Protein AF-A0A537BU50-F1 (afdb_monomer_lite)

Secondary structure (DSSP, 8-state):
--EEEEEEEETTEEEEEEEE--SS--SS-------SS--SHHHHS---TT-TT--HHHHHHT-

Foldseek 3Di:
DDKDWDWDDDVPDIDIDIDDAAPDDDPDDDDDDDDDPDDDCVVAVDDDPPDPPPHVRCVRSDD

Structure (mmCIF, N/CA/C/O backbone):
data_AF-A0A537BU50-F1
#
_entry.id   AF-A0A537BU50-F1
#
loop_
_atom_site.group_PDB
_atom_site.id
_atom_site.type_symbol
_atom_site.label_atom_id
_atom_site.label_alt_id
_atom_site.label_comp_id
_atom_site.label_asym_id
_atom_site.label_entity_id
_atom_site.label_seq_id
_atom_site.pdbx_PDB_ins_code
_atom_site.Cartn_x
_atom_site.Cartn_y
_atom_site.Cartn_z
_atom_site.occupancy
_atom_site.B_iso_or_equiv
_atom_site.auth_seq_id
_atom_site.auth_comp_id
_atom_site.auth_asym_id
_atom_site.auth_atom_id
_atom_site.pdbx_PDB_model_num
ATOM 1 N N . MET A 1 1 ? 2.878 3.164 -11.516 1.00 70.50 1 MET A N 1
ATOM 2 C CA . MET A 1 1 ? 1.712 4.042 -11.233 1.00 70.50 1 MET A CA 1
ATOM 3 C C . MET A 1 1 ? 1.944 4.864 -9.960 1.00 70.50 1 MET A C 1
ATOM 5 O O . MET A 1 1 ? 2.688 4.432 -9.084 1.00 70.50 1 MET A O 1
ATOM 9 N N . LYS A 1 2 ? 1.350 6.061 -9.817 1.00 83.81 2 LYS A N 1
ATOM 10 C CA . LYS A 1 2 ? 1.485 6.843 -8.568 1.00 83.81 2 LYS A CA 1
ATOM 11 C C . LYS A 1 2 ? 0.608 6.214 -7.480 1.00 83.81 2 LYS A C 1
ATOM 13 O O . LYS A 1 2 ? -0.580 6.012 -7.709 1.00 83.81 2 LYS A O 1
ATOM 18 N N . GLY A 1 3 ? 1.197 5.875 -6.334 1.00 93.44 3 GLY A N 1
ATOM 19 C CA . GLY A 1 3 ? 0.443 5.372 -5.185 1.00 93.44 3 GLY A CA 1
ATOM 20 C C . GLY A 1 3 ? -0.109 6.501 -4.318 1.00 93.44 3 GLY A C 1
ATOM 21 O O . GLY A 1 3 ? 0.366 7.639 -4.387 1.00 93.44 3 GLY A O 1
ATOM 22 N N . LYS A 1 4 ? -1.134 6.182 -3.528 1.00 96.69 4 LYS A N 1
ATOM 23 C CA . LYS A 1 4 ? -1.817 7.115 -2.635 1.00 96.69 4 LYS A CA 1
ATOM 24 C C . LYS A 1 4 ? -1.867 6.565 -1.216 1.00 96.69 4 LYS A C 1
ATOM 26 O O . LYS A 1 4 ? -2.233 5.412 -0.988 1.00 96.69 4 LYS A O 1
ATOM 31 N N . GLU A 1 5 ? -1.517 7.424 -0.268 1.00 97.00 5 GLU A N 1
ATOM 32 C CA . GLU A 1 5 ? -1.669 7.150 1.155 1.00 97.00 5 GLU A CA 1
ATOM 33 C C . GLU A 1 5 ? -3.095 7.427 1.617 1.00 97.00 5 GLU A C 1
ATOM 35 O O . GLU A 1 5 ? -3.733 8.405 1.216 1.00 97.00 5 GLU A O 1
ATOM 40 N N . HIS A 1 6 ? -3.564 6.577 2.518 1.00 97.31 6 HIS A N 1
ATOM 41 C CA . HIS A 1 6 ? -4.828 6.721 3.212 1.00 97.31 6 HIS A CA 1
ATOM 42 C C . HIS A 1 6 ? -4.644 6.380 4.689 1.00 97.31 6 HIS A C 1
ATOM 44 O O . HIS A 1 6 ? -3.778 5.593 5.072 1.00 97.31 6 HIS A O 1
ATOM 50 N N . TRP A 1 7 ? -5.503 6.955 5.523 1.00 97.94 7 TRP A N 1
ATOM 51 C CA . TRP A 1 7 ? -5.553 6.672 6.949 1.00 97.94 7 TRP A CA 1
ATOM 52 C C . TRP A 1 7 ? -7.000 6.460 7.373 1.00 97.94 7 TRP A C 1
ATOM 54 O O . TRP A 1 7 ? -7.888 7.195 6.945 1.00 97.94 7 TRP A O 1
ATOM 64 N N . THR A 1 8 ? -7.234 5.473 8.229 1.00 97.25 8 THR A N 1
ATOM 65 C CA . THR A 1 8 ? -8.550 5.195 8.817 1.00 97.25 8 THR A CA 1
ATOM 66 C C . THR A 1 8 ? -8.411 4.803 10.287 1.00 97.25 8 THR A C 1
ATOM 68 O O . THR A 1 8 ? -7.308 4.825 10.841 1.00 97.25 8 THR A O 1
ATOM 71 N N . ARG A 1 9 ? -9.524 4.483 10.948 1.00 98.00 9 ARG A N 1
ATOM 72 C CA . ARG A 1 9 ? -9.560 4.060 12.348 1.00 98.00 9 ARG A CA 1
ATOM 73 C C . ARG A 1 9 ? -10.349 2.766 12.533 1.00 98.00 9 ARG A C 1
ATOM 75 O O . ARG A 1 9 ? -11.364 2.556 11.877 1.00 98.00 9 ARG A O 1
ATOM 82 N N . LYS A 1 10 ? -9.893 1.935 13.471 1.00 96.25 10 LYS A N 1
ATOM 83 C CA . LYS A 1 10 ? -10.626 0.799 14.044 1.00 96.25 10 LYS A CA 1
ATOM 84 C C . LYS A 1 10 ? -10.639 0.975 15.563 1.00 96.25 10 LYS A C 1
ATOM 86 O O . LYS A 1 10 ? -9.646 0.666 16.220 1.00 96.25 10 LYS A O 1
ATOM 91 N N . GLY A 1 11 ? -11.739 1.501 16.105 1.00 97.44 11 GLY A N 1
ATOM 92 C CA . GLY A 1 11 ? -11.752 2.013 17.480 1.00 97.44 11 GLY A CA 1
ATOM 93 C C . GLY A 1 11 ? -10.662 3.074 17.648 1.00 97.44 11 GLY A C 1
ATOM 94 O O . GLY A 1 11 ? -10.559 3.986 16.824 1.00 97.44 11 GLY A O 1
ATOM 95 N N . ASP A 1 12 ? -9.792 2.883 18.636 1.00 97.50 12 ASP A N 1
ATOM 96 C CA . ASP A 1 12 ? -8.689 3.807 18.926 1.00 97.50 12 ASP A CA 1
ATOM 97 C C . ASP A 1 12 ? -7.437 3.573 18.063 1.00 97.50 12 ASP A C 1
ATOM 99 O O . ASP A 1 12 ? -6.495 4.367 18.083 1.00 97.50 12 ASP A O 1
ATOM 103 N N . VAL A 1 13 ? -7.410 2.505 17.258 1.00 97.44 13 VAL A N 1
ATOM 104 C CA . VAL A 1 13 ? -6.258 2.177 16.411 1.00 97.44 13 VAL A CA 1
ATOM 105 C C . VAL A 1 13 ? -6.337 2.946 15.097 1.00 97.44 13 VAL A C 1
ATOM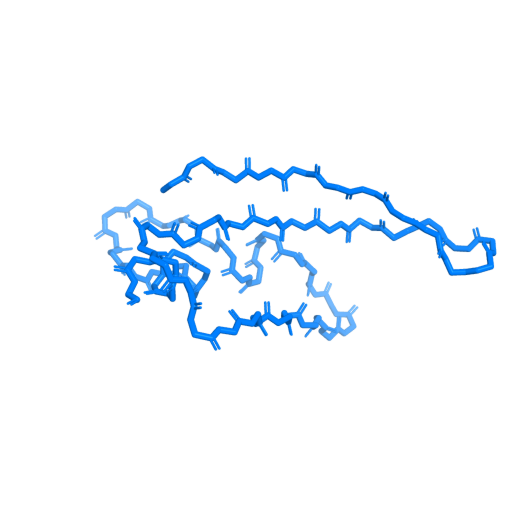 107 O O . VAL A 1 13 ? -7.276 2.771 14.318 1.00 97.44 13 VAL A O 1
ATOM 110 N N . LYS A 1 14 ? -5.319 3.763 14.810 1.00 97.69 14 LYS A N 1
ATOM 111 C CA . LYS A 1 14 ? -5.148 4.417 13.507 1.00 97.69 14 LYS A CA 1
ATOM 112 C C . LYS A 1 14 ? -4.440 3.464 12.540 1.00 97.69 14 LYS A C 1
ATOM 114 O O . LYS A 1 14 ? -3.334 3.010 12.814 1.00 97.69 14 LYS A O 1
ATOM 119 N N . LEU A 1 15 ? -5.071 3.183 11.405 1.00 97.00 15 LEU A N 1
ATOM 120 C CA . LEU A 1 15 ? -4.570 2.260 10.390 1.00 97.00 15 LEU A CA 1
ATOM 121 C C . LEU A 1 15 ? -4.084 3.030 9.162 1.00 97.00 15 LEU A C 1
ATOM 123 O O . LEU A 1 15 ? -4.800 3.890 8.644 1.00 97.00 15 LEU A O 1
ATOM 127 N N . PHE A 1 16 ? -2.880 2.699 8.704 1.00 96.62 16 PHE A N 1
ATOM 128 C CA . PHE A 1 16 ? -2.318 3.169 7.441 1.00 96.62 16 PHE A CA 1
ATOM 129 C C . PHE A 1 16 ? -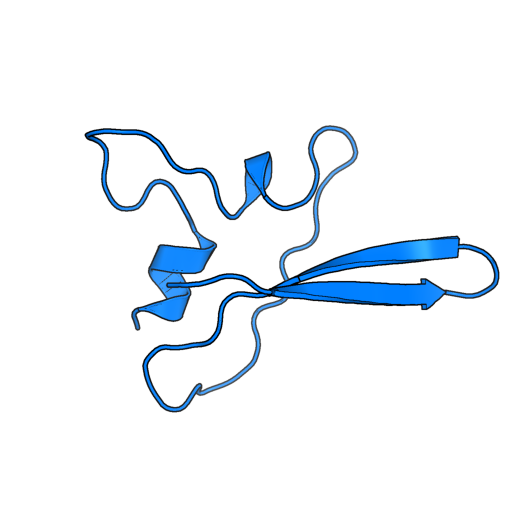2.730 2.245 6.296 1.00 96.62 16 PHE A C 1
ATOM 131 O O . PHE A 1 16 ? -2.720 1.024 6.450 1.00 96.62 16 PHE A O 1
ATOM 138 N N . LEU A 1 17 ? -3.059 2.821 5.143 1.00 97.12 17 LEU A N 1
ATOM 139 C CA . LEU A 1 17 ? -3.335 2.090 3.914 1.00 97.12 17 LEU A CA 1
ATOM 140 C C . LEU A 1 17 ? -2.554 2.715 2.754 1.00 97.12 17 LEU A C 1
ATOM 142 O O . LEU A 1 17 ? -2.477 3.937 2.621 1.00 97.12 17 LEU A O 1
ATOM 146 N N . TRP A 1 18 ? -2.023 1.856 1.887 1.00 97.44 18 TRP A N 1
ATOM 147 C CA . TRP A 1 18 ? -1.380 2.239 0.634 1.00 97.44 18 TRP A CA 1
ATOM 148 C C . TRP A 1 18 ? -2.186 1.692 -0.537 1.00 97.44 18 TRP A C 1
ATOM 150 O O . TRP A 1 18 ? -2.554 0.517 -0.542 1.00 97.44 18 TRP A O 1
ATOM 160 N N . GLN A 1 19 ? -2.473 2.540 -1.520 1.00 96.38 19 GLN A N 1
ATOM 161 C CA . GLN A 1 19 ? -3.348 2.205 -2.636 1.00 96.38 19 GLN A CA 1
ATOM 162 C C . GLN A 1 19 ? -2.665 2.491 -3.975 1.00 96.38 19 GLN A C 1
ATOM 164 O O . GLN A 1 19 ? -2.080 3.555 -4.179 1.00 96.38 19 GLN A O 1
ATOM 169 N N . LYS A 1 20 ? -2.771 1.534 -4.903 1.00 95.75 20 LYS A N 1
ATOM 170 C CA . LYS A 1 20 ? -2.463 1.706 -6.328 1.00 95.75 20 LYS A CA 1
ATOM 171 C C . LYS A 1 20 ? -3.759 1.572 -7.110 1.00 95.75 20 LYS A C 1
ATOM 173 O O . LYS A 1 20 ? -4.534 0.647 -6.869 1.00 95.75 20 LYS A O 1
ATOM 178 N N . SER A 1 21 ? -4.022 2.530 -7.991 1.00 94.19 21 SER A N 1
ATOM 179 C CA . SER A 1 21 ? -5.209 2.496 -8.845 1.00 94.19 21 SER A CA 1
ATOM 180 C C . SER A 1 21 ? -4.958 1.577 -10.022 1.00 94.19 21 SER A C 1
ATOM 182 O O . SER A 1 21 ? -3.869 1.613 -10.587 1.00 94.19 21 SER A O 1
ATOM 184 N N . ALA A 1 22 ? -5.970 0.797 -10.395 1.00 94.38 22 ALA A N 1
ATOM 185 C CA . ALA A 1 22 ? -5.931 0.044 -11.636 1.00 94.38 22 ALA A CA 1
ATOM 186 C C . ALA A 1 22 ? -5.798 1.005 -12.830 1.00 94.38 22 ALA A C 1
ATOM 188 O O . ALA A 1 22 ? -6.398 2.084 -12.841 1.00 94.38 22 ALA A O 1
ATOM 189 N N . ALA A 1 23 ? -5.004 0.615 -13.824 1.00 92.62 23 ALA A N 1
ATOM 190 C CA . ALA A 1 23 ? -4.831 1.351 -15.073 1.00 92.62 23 ALA A CA 1
ATOM 191 C C . ALA A 1 23 ? -6.080 1.270 -15.970 1.00 92.62 23 ALA A C 1
ATOM 193 O O . ALA A 1 23 ? -6.285 2.125 -16.829 1.00 92.62 23 ALA A O 1
ATOM 194 N N . THR A 1 24 ? -6.916 0.252 -15.762 1.00 91.56 24 THR A N 1
ATOM 195 C CA . THR A 1 24 ? -8.178 0.001 -16.467 1.00 91.56 24 THR A CA 1
ATOM 196 C C . THR A 1 24 ? -9.333 -0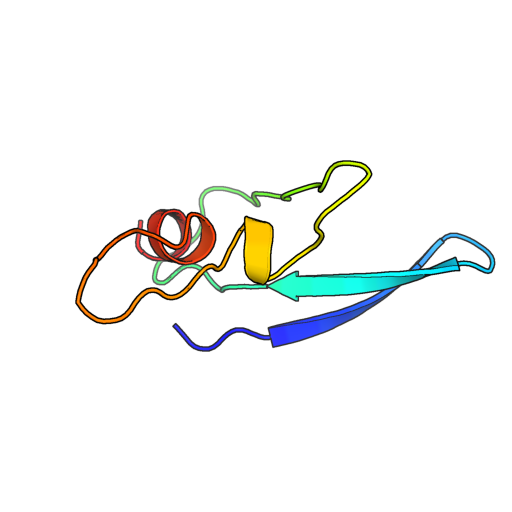.119 -15.466 1.00 91.56 24 THR A C 1
ATOM 198 O O . THR A 1 24 ? -9.133 -0.060 -14.252 1.00 91.56 24 THR A O 1
ATOM 201 N N . ALA A 1 25 ? -10.568 -0.259 -15.960 1.00 94.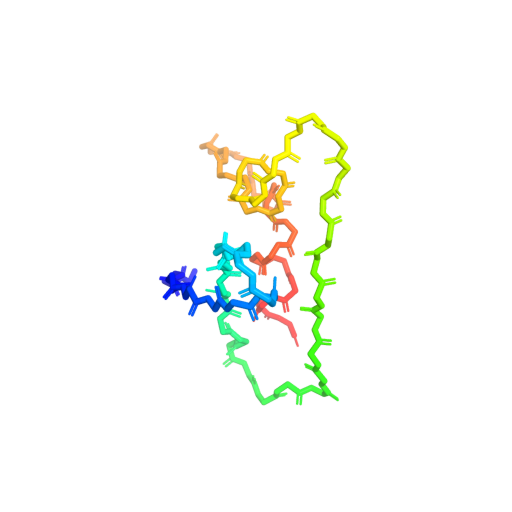00 25 ALA A N 1
ATOM 202 C CA . ALA A 1 25 ? -11.732 -0.456 -15.100 1.00 94.00 25 ALA A CA 1
ATOM 203 C C . ALA A 1 25 ? -11.595 -1.767 -14.290 1.00 94.00 25 ALA A C 1
ATOM 205 O O . ALA A 1 25 ? -11.539 -2.846 -14.889 1.00 94.00 25 ALA A O 1
ATOM 206 N N . PRO A 1 26 ? -11.550 -1.711 -12.945 1.00 91.69 26 PRO A N 1
ATOM 207 C CA . PRO A 1 26 ? -11.284 -2.891 -12.136 1.00 91.69 26 PRO A CA 1
ATOM 208 C C . PRO A 1 26 ? -12.506 -3.812 -12.062 1.00 91.69 26 PRO A C 1
ATOM 210 O O . PRO A 1 26 ? -13.636 -3.358 -11.890 1.00 91.69 26 PRO A O 1
ATOM 213 N N . LYS A 1 27 ? -12.274 -5.130 -12.094 1.00 93.44 27 LYS A N 1
ATOM 214 C CA . LYS A 1 27 ? -13.314 -6.149 -11.831 1.00 93.44 27 LYS A CA 1
ATOM 215 C C . LYS A 1 27 ? -13.672 -6.278 -10.345 1.00 93.44 27 LYS A C 1
ATOM 217 O O . LYS A 1 27 ? -14.656 -6.923 -10.001 1.00 93.44 27 LYS A O 1
ATOM 222 N N . GLY A 1 28 ? -12.852 -5.712 -9.465 1.00 94.81 28 GLY A N 1
ATOM 223 C CA . GLY A 1 28 ? -13.003 -5.793 -8.017 1.00 94.81 28 GLY A CA 1
ATOM 224 C C . GLY A 1 28 ? -11.854 -5.102 -7.289 1.00 94.81 28 GLY A C 1
ATOM 225 O O . GLY A 1 28 ? -11.019 -4.440 -7.904 1.00 94.81 28 GLY A O 1
ATOM 226 N N . THR A 1 29 ? -11.803 -5.257 -5.968 1.00 95.44 29 THR A N 1
ATOM 227 C CA . THR A 1 29 ? -10.759 -4.672 -5.117 1.00 95.44 29 THR A CA 1
ATOM 228 C C . THR A 1 29 ? -9.941 -5.771 -4.456 1.00 95.44 29 THR A C 1
ATOM 230 O O . THR A 1 29 ? -10.497 -6.655 -3.810 1.00 95.44 29 THR A O 1
ATOM 233 N N . ILE A 1 30 ? -8.617 -5.694 -4.589 1.00 96.12 30 ILE A N 1
ATOM 234 C CA . ILE A 1 30 ? -7.683 -6.543 -3.847 1.00 96.12 30 ILE A CA 1
ATOM 235 C C . ILE A 1 30 ? -7.239 -5.776 -2.603 1.00 96.12 30 ILE A C 1
ATOM 237 O O . ILE A 1 30 ? -6.758 -4.648 -2.707 1.00 96.12 30 ILE A O 1
ATOM 241 N N . LEU A 1 31 ? -7.383 -6.396 -1.432 1.00 96.19 31 LEU A N 1
ATOM 242 C CA . LEU A 1 31 ? -6.877 -5.869 -0.169 1.00 96.19 31 LEU A CA 1
ATOM 243 C C . LEU A 1 31 ? -5.736 -6.758 0.326 1.00 96.19 31 LEU A C 1
ATOM 245 O O . LEU A 1 31 ? -5.961 -7.889 0.750 1.00 96.19 31 LEU A O 1
ATOM 249 N N . PHE A 1 32 ? -4.512 -6.239 0.280 1.00 96.19 32 PHE A N 1
ATOM 250 C CA . PHE A 1 32 ? -3.348 -6.921 0.840 1.00 96.19 32 PHE A CA 1
ATOM 251 C C . PHE A 1 32 ? -3.270 -6.688 2.350 1.00 96.19 32 PHE A C 1
ATOM 253 O O . PHE A 1 32 ? -3.324 -5.548 2.813 1.00 96.19 32 PHE A O 1
ATOM 260 N N . VAL A 1 33 ? -3.118 -7.768 3.116 1.00 95.50 33 VAL A N 1
ATOM 261 C CA . VAL A 1 33 ? -3.004 -7.738 4.580 1.00 95.50 33 VAL A CA 1
ATOM 262 C C . VAL A 1 33 ? -1.661 -8.334 4.969 1.00 95.50 33 VAL A C 1
ATOM 264 O O . VAL A 1 33 ? -1.309 -9.425 4.527 1.00 95.50 33 VAL A O 1
ATOM 267 N N . HIS A 1 34 ? -0.890 -7.599 5.764 1.00 94.62 34 HIS A N 1
ATOM 268 C CA . HIS A 1 34 ? 0.449 -8.018 6.153 1.00 94.62 34 HIS A CA 1
ATOM 269 C C . HIS A 1 34 ? 0.449 -8.970 7.358 1.00 94.62 34 HIS A C 1
ATOM 271 O O . HIS A 1 34 ? -0.491 -8.994 8.152 1.00 94.62 34 HIS A O 1
ATOM 277 N N . GLY A 1 35 ? 1.540 -9.726 7.504 1.00 92.31 35 GLY A N 1
ATOM 278 C CA . GLY A 1 35 ? 1.836 -10.503 8.710 1.00 92.31 35 GLY A CA 1
ATOM 279 C C . GLY A 1 35 ? 2.470 -9.651 9.816 1.00 92.31 35 GLY A C 1
ATOM 280 O O . GLY A 1 35 ? 2.544 -8.431 9.719 1.00 92.31 35 GLY A O 1
ATOM 281 N N . SER A 1 36 ? 2.980 -10.280 10.872 1.00 93.44 36 SER A N 1
ATOM 282 C CA . SER A 1 36 ? 3.492 -9.574 12.060 1.00 93.44 36 SER A CA 1
ATOM 283 C C . SER A 1 36 ? 4.742 -8.712 11.833 1.00 93.44 36 SER A C 1
ATOM 285 O O . SER A 1 36 ? 5.002 -7.824 12.636 1.00 93.44 36 SER A O 1
ATOM 287 N N . SER A 1 37 ? 5.538 -8.987 10.794 1.00 88.94 37 SER A N 1
ATOM 288 C CA . SER A 1 37 ? 6.902 -8.445 10.677 1.00 88.94 37 SER A CA 1
ATOM 289 C C . SER A 1 37 ? 7.017 -7.212 9.778 1.00 88.94 37 SER A C 1
ATOM 291 O O . SER A 1 37 ? 7.415 -6.150 10.244 1.00 88.94 37 SER A O 1
ATOM 293 N N . MET A 1 38 ? 6.702 -7.344 8.486 1.00 87.94 38 MET A N 1
ATOM 294 C CA . MET A 1 38 ? 6.803 -6.253 7.509 1.00 87.94 38 MET A CA 1
ATOM 295 C C . MET A 1 38 ? 5.417 -5.895 6.992 1.00 87.94 38 MET A C 1
ATOM 297 O O . MET A 1 38 ? 4.636 -6.789 6.680 1.00 87.94 38 MET A O 1
ATOM 301 N N . ALA A 1 39 ? 5.127 -4.597 6.909 1.00 88.12 39 ALA A N 1
ATOM 302 C CA . ALA A 1 39 ? 3.827 -4.066 6.518 1.00 88.12 39 ALA A CA 1
ATOM 303 C C . ALA A 1 39 ? 3.914 -3.191 5.262 1.00 88.12 39 ALA A C 1
ATOM 305 O O . ALA A 1 39 ? 4.919 -2.527 5.035 1.00 88.12 39 ALA A O 1
ATOM 306 N N . SER A 1 40 ? 2.813 -3.103 4.508 1.00 89.19 40 SER A N 1
ATOM 307 C CA . SER A 1 40 ? 2.586 -2.118 3.438 1.00 89.19 40 SER A CA 1
ATOM 308 C C . SER A 1 40 ? 3.625 -2.137 2.297 1.00 89.19 40 SER A C 1
ATOM 310 O O . SER A 1 40 ? 3.877 -3.199 1.724 1.00 89.19 40 SER A O 1
ATOM 312 N N . GLN A 1 41 ? 4.180 -0.979 1.914 1.00 93.69 41 GLN A N 1
ATOM 313 C CA . GLN A 1 41 ? 4.985 -0.793 0.700 1.00 93.69 41 GLN A CA 1
ATOM 314 C C . GLN A 1 41 ? 6.173 -1.767 0.578 1.00 93.69 41 GLN A C 1
ATOM 316 O O . GLN A 1 41 ? 6.266 -2.412 -0.462 1.00 93.69 41 GLN A O 1
ATOM 321 N N . PRO A 1 42 ? 7.023 -1.989 1.605 1.00 91.56 42 PRO A N 1
ATOM 322 C CA . PRO A 1 42 ? 8.112 -2.967 1.514 1.00 91.56 42 PRO A CA 1
ATOM 323 C C . PRO A 1 42 ? 7.667 -4.407 1.228 1.00 91.56 42 PRO A C 1
ATOM 325 O O . PRO A 1 42 ? 8.458 -5.197 0.726 1.00 91.56 42 PRO A O 1
ATOM 328 N N . THR A 1 43 ? 6.426 -4.769 1.573 1.00 94.19 43 THR A N 1
ATOM 329 C CA . THR A 1 43 ? 5.900 -6.133 1.391 1.00 94.19 43 THR A CA 1
ATOM 330 C C . THR A 1 43 ? 5.176 -6.298 0.061 1.00 94.19 43 THR A C 1
ATOM 332 O O . THR A 1 43 ? 5.376 -7.297 -0.622 1.00 94.19 43 THR A O 1
ATOM 335 N N . PHE A 1 44 ? 4.330 -5.335 -0.311 1.00 96.00 44 PHE A N 1
ATOM 336 C CA . PHE A 1 44 ? 3.412 -5.492 -1.445 1.00 96.00 44 PHE A CA 1
ATOM 337 C C . PHE A 1 44 ? 3.709 -4.561 -2.624 1.00 96.00 44 PHE A C 1
ATOM 339 O O . PHE A 1 44 ? 3.322 -4.876 -3.749 1.00 96.00 44 PHE A O 1
ATOM 346 N N . ASP A 1 45 ? 4.417 -3.451 -2.397 1.00 96.25 45 ASP A N 1
ATOM 347 C CA . ASP A 1 45 ? 4.785 -2.473 -3.429 1.00 96.25 45 ASP A CA 1
ATOM 348 C C . ASP A 1 45 ? 6.305 -2.291 -3.559 1.00 96.25 45 ASP A C 1
ATOM 350 O O . ASP A 1 45 ? 6.804 -1.182 -3.757 1.00 96.25 45 ASP A O 1
ATOM 354 N N . LEU A 1 46 ? 7.057 -3.387 -3.426 1.00 95.00 46 LEU A N 1
ATOM 355 C CA . LEU A 1 46 ? 8.514 -3.360 -3.463 1.00 95.00 46 LEU A CA 1
ATOM 356 C C . LEU A 1 46 ? 9.027 -2.933 -4.846 1.00 95.00 46 LEU A C 1
ATOM 358 O O . LEU A 1 46 ? 8.772 -3.585 -5.858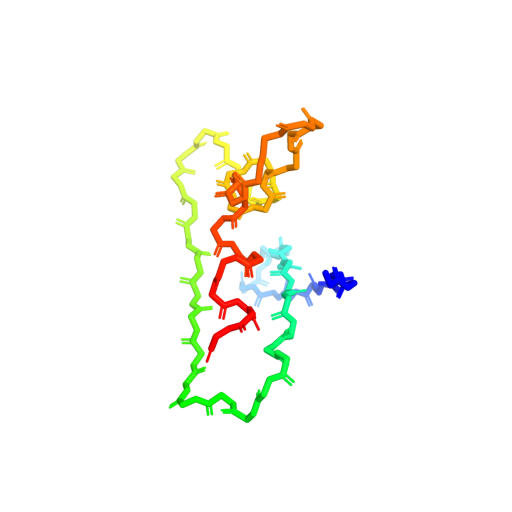 1.00 95.00 46 LEU A O 1
ATOM 362 N N . GLN A 1 47 ? 9.814 -1.860 -4.870 1.00 92.88 47 GLN A N 1
ATOM 363 C CA . GLN A 1 47 ? 10.477 -1.369 -6.074 1.00 92.88 47 GLN A CA 1
ATOM 364 C C . GLN A 1 47 ? 11.943 -1.807 -6.061 1.00 92.88 47 GLN A C 1
ATOM 366 O O . GLN A 1 47 ? 12.692 -1.443 -5.155 1.00 92.88 47 GLN A O 1
ATOM 371 N N . VAL A 1 48 ? 12.355 -2.575 -7.071 1.00 94.88 48 VAL A N 1
ATOM 372 C CA . VAL A 1 48 ? 13.742 -3.033 -7.233 1.00 94.88 48 VAL A CA 1
ATOM 373 C C . VAL A 1 48 ? 14.277 -2.520 -8.573 1.00 94.88 48 VAL A C 1
ATOM 375 O O . VAL A 1 48 ? 13.784 -2.944 -9.622 1.00 94.88 48 VAL A O 1
ATOM 378 N N . PRO A 1 49 ? 15.271 -1.613 -8.579 1.00 94.06 49 PRO A N 1
ATOM 379 C CA . PRO A 1 49 ? 15.865 -1.116 -9.817 1.00 94.06 49 PRO A CA 1
ATOM 380 C C . PRO A 1 49 ? 16.375 -2.257 -10.706 1.00 94.06 49 PRO A C 1
ATOM 382 O O . PRO A 1 49 ? 17.052 -3.167 -10.234 1.00 94.06 49 PRO A O 1
ATOM 385 N N . GLY A 1 50 ? 16.033 -2.219 -11.995 1.00 95.31 50 GLY A N 1
ATOM 386 C CA . GLY A 1 50 ? 16.461 -3.226 -12.974 1.00 95.31 50 GLY A CA 1
ATOM 387 C C . GLY A 1 50 ? 15.742 -4.578 -12.893 1.00 95.31 50 GLY A C 1
ATOM 388 O O . GLY A 1 50 ? 16.029 -5.450 -13.710 1.00 95.31 50 GLY A O 1
ATOM 389 N N . ARG A 1 51 ? 14.793 -4.766 -11.963 1.00 94.94 51 ARG A N 1
ATOM 390 C CA . ARG A 1 51 ? 14.006 -6.001 -11.843 1.00 94.94 51 ARG A CA 1
ATOM 391 C C . ARG A 1 51 ? 12.500 -5.706 -11.929 1.00 94.94 51 ARG A C 1
ATOM 393 O O . ARG A 1 51 ? 11.901 -5.323 -10.916 1.00 94.94 51 ARG A O 1
ATOM 400 N N . PRO A 1 52 ? 11.878 -5.891 -13.109 1.00 91.06 52 PRO A N 1
ATOM 401 C CA . PRO A 1 52 ? 10.448 -5.655 -13.277 1.00 91.06 52 PRO A CA 1
ATOM 402 C C . PRO A 1 52 ? 9.614 -6.584 -12.389 1.00 91.06 52 PRO A C 1
ATOM 404 O O . PRO A 1 52 ? 10.102 -7.599 -11.890 1.00 91.06 52 PRO A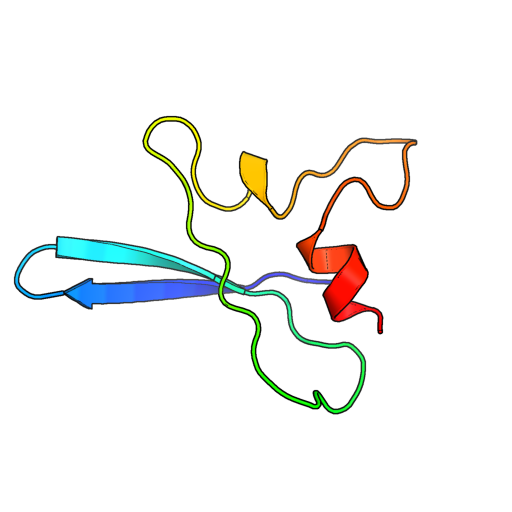 O 1
ATOM 407 N N . ASP A 1 53 ? 8.355 -6.199 -12.182 1.00 92.00 53 ASP A N 1
ATOM 408 C CA . ASP A 1 53 ? 7.326 -7.010 -11.519 1.00 92.00 53 ASP A CA 1
ATOM 409 C C . ASP A 1 53 ? 7.659 -7.449 -10.078 1.00 92.00 53 ASP A C 1
ATOM 411 O O . ASP A 1 53 ? 7.080 -8.394 -9.549 1.00 92.00 53 ASP A O 1
ATOM 415 N N . SER A 1 54 ? 8.562 -6.731 -9.400 1.00 95.62 54 SER A N 1
ATOM 416 C CA . SER A 1 54 ? 8.861 -6.965 -7.975 1.00 95.62 54 SER A CA 1
ATOM 417 C C . SER A 1 54 ? 7.758 -6.439 -7.043 1.00 95.62 54 SER A C 1
ATOM 419 O O . SER A 1 54 ? 7.658 -6.871 -5.897 1.00 95.62 54 SER A O 1
ATOM 421 N N . SER A 1 55 ? 6.911 -5.534 -7.541 1.00 95.94 55 SER A N 1
ATOM 422 C CA . SER A 1 55 ? 5.733 -5.032 -6.840 1.00 95.94 55 SER A CA 1
ATOM 423 C C . SER A 1 55 ? 4.503 -5.826 -7.271 1.00 95.94 55 SER A C 1
ATOM 425 O O . SER A 1 55 ? 4.042 -5.713 -8.410 1.00 95.94 55 SER A O 1
ATOM 427 N N . ALA A 1 56 ? 3.934 -6.597 -6.340 1.00 95.69 56 ALA A N 1
ATOM 428 C CA . ALA A 1 56 ? 2.659 -7.274 -6.560 1.00 95.69 56 ALA A CA 1
ATOM 429 C C . ALA A 1 56 ? 1.539 -6.258 -6.841 1.00 95.69 56 ALA A C 1
ATOM 431 O O . ALA A 1 56 ? 0.665 -6.499 -7.673 1.00 95.69 56 ALA A O 1
ATOM 432 N N . MET A 1 57 ? 1.578 -5.095 -6.185 1.00 96.50 57 MET A N 1
ATOM 433 C CA . MET A 1 57 ? 0.596 -4.039 -6.407 1.00 96.50 57 MET A CA 1
ATOM 434 C C . MET A 1 57 ? 0.676 -3.444 -7.817 1.00 96.50 57 MET A C 1
ATOM 436 O O . MET A 1 57 ? -0.368 -3.270 -8.436 1.00 96.50 57 MET A O 1
ATOM 440 N N . GLU A 1 58 ? 1.867 -3.162 -8.357 1.00 94.94 58 GLU A N 1
ATOM 441 C CA . GLU A 1 58 ? 2.015 -2.719 -9.755 1.00 94.94 58 GLU A CA 1
ATOM 442 C C . GLU A 1 58 ? 1.604 -3.825 -10.733 1.00 94.94 58 GLU A C 1
ATOM 444 O O . GLU A 1 58 ? 0.930 -3.533 -11.721 1.00 94.94 58 GLU A O 1
ATOM 449 N N . TRP A 1 59 ? 1.934 -5.090 -10.438 1.00 94.81 59 TRP A N 1
ATOM 450 C CA . TRP A 1 59 ? 1.564 -6.230 -11.279 1.00 94.81 59 TRP A CA 1
ATOM 451 C C . TRP A 1 59 ? 0.052 -6.321 -11.511 1.00 94.81 59 TRP A C 1
ATOM 453 O O . TRP A 1 59 ? -0.383 -6.436 -12.661 1.00 94.81 59 TRP A O 1
ATOM 463 N N . PHE A 1 60 ? -0.739 -6.242 -10.433 1.00 94.75 60 PHE A N 1
ATOM 464 C CA . PHE A 1 60 ? -2.200 -6.275 -10.512 1.00 94.75 60 PHE A CA 1
ATOM 465 C C . PHE A 1 60 ? -2.801 -4.949 -10.968 1.00 94.75 60 PHE A C 1
ATOM 467 O O . PHE A 1 60 ? -3.787 -4.960 -11.685 1.00 94.75 60 PHE A O 1
ATOM 474 N N . ALA A 1 61 ? -2.230 -3.804 -10.595 1.00 94.44 61 ALA A N 1
ATOM 475 C CA . ALA A 1 61 ? -2.761 -2.518 -11.038 1.00 94.44 61 ALA A CA 1
ATOM 476 C C . ALA A 1 61 ? -2.638 -2.327 -12.561 1.00 94.44 61 ALA A C 1
ATOM 478 O O . ALA A 1 61 ? -3.427 -1.598 -13.154 1.00 94.44 61 ALA A O 1
ATOM 479 N N . ALA A 1 62 ? -1.670 -2.978 -13.209 1.00 92.88 62 ALA A N 1
ATOM 480 C CA . ALA A 1 62 ? -1.459 -2.860 -14.648 1.00 92.88 62 ALA A CA 1
ATOM 481 C C . ALA A 1 62 ? -2.414 -3.725 -15.497 1.00 92.88 62 ALA A C 1
ATOM 483 O O . ALA A 1 62 ? -2.334 -3.656 -16.723 1.00 92.88 62 ALA A O 1
ATOM 484 N N . ARG A 1 63 ? -3.262 -4.565 -14.883 1.00 87.06 63 ARG A N 1
ATOM 485 C CA . ARG A 1 63 ? -4.025 -5.634 -15.552 1.00 87.06 63 ARG A CA 1
ATOM 486 C C . ARG A 1 63 ? -5.487 -5.646 -15.124 1.00 87.06 63 ARG A C 1
ATOM 488 O O . ARG A 1 63 ? -6.336 -5.846 -16.019 1.00 87.06 63 ARG A O 1
#

pLDDT: mean 94.03, std 4.15, range [70.5, 98.0]

Sequence (63 aa):
MKGKEHWTRKGDVKLFLWQKSAATAPKGTILFVHGSSMASQPTFDLQVPGRPDSSAMEWFAAR

Radius of gyration: 12.83 Å; chains: 1; bounding box: 30×18×35 Å